Protein AF-A0AAW9IS55-F1 (afdb_monomer_lite)

InterPro domains:
  IPR002591 Type I phosphodiesterase/nucleotide pyrophosphatase/phosphate transferase [PF01663] (14-145)
  IPR017850 Alkaline-phosphatase-like, core domain superfamily [G3DSA:3.40.720.10] (2-151)
  IPR017850 Alkaline-phosphatase-like, core domain superfamily [SSF53649] (2-140)

Secondary structure (DSSP, 8-state):
-TT--TT-TTHHHHHHHHHHHHHHHHH--S-------HHHHHHHHH-TT-HHHHHHHHHHHHHHHHHHHHHHHTT-STT-------S-----------HHHHHHHTTSEEE-TTS-EEEESEEEEEETTEEEEEESSTT-HHHHHHHHHHH-

Sequence (152 aa):
GHIRNGNSQPPLDNYVQESAKYTILKYKPNLMLIHFTDVDAHRHYYGYNSVEANEALKRHDIRLGEIIDTLKKANILEDSTIIALGDHSTIDGNNMINVNVLLKENGLLEVDSKGKLKSYKAIAKSCDGSSYIYLKNRNDKEILNLISTILN

Radius of gyration: 22.87 Å; chains: 1; bounding box: 48×34×60 Å

pLDDT: mean 95.24, std 4.55, range [63.75, 98.81]

Structure (mmCIF, N/CA/C/O backbone):
data_AF-A0AAW9IS55-F1
#
_entry.id   AF-A0AAW9IS55-F1
#
loop_
_atom_site.group_PDB
_atom_site.id
_atom_site.type_symbol
_atom_site.label_atom_id
_atom_site.label_alt_id
_atom_site.label_comp_id
_atom_site.label_asym_id
_atom_site.label_entity_id
_atom_site.label_seq_id
_atom_site.pdbx_PDB_ins_code
_atom_site.Cartn_x
_atom_site.Cartn_y
_atom_site.Cartn_z
_atom_site.occupancy
_atom_site.B_iso_or_equiv
_atom_site.auth_seq_id
_atom_site.auth_comp_id
_atom_site.auth_asym_id
_atom_site.auth_atom_id
_atom_site.pdbx_PDB_model_num
ATOM 1 N N . GLY A 1 1 ? 6.090 -17.578 -9.643 1.00 63.75 1 GLY A N 1
ATOM 2 C CA . GLY A 1 1 ? 5.981 -17.020 -8.282 1.00 63.75 1 GLY A CA 1
ATOM 3 C C . GLY A 1 1 ? 7.083 -17.443 -7.321 1.00 63.75 1 GLY A C 1
ATOM 4 O O . GLY A 1 1 ? 6.917 -17.196 -6.140 1.00 63.75 1 GLY A O 1
ATOM 5 N N . HIS A 1 2 ? 8.194 -18.041 -7.773 1.00 81.12 2 HIS A N 1
ATOM 6 C CA . HIS A 1 2 ? 9.265 -18.509 -6.878 1.00 81.12 2 HIS A CA 1
ATOM 7 C C . HIS A 1 2 ? 10.036 -17.367 -6.185 1.00 81.12 2 HIS A C 1
ATOM 9 O O . HIS A 1 2 ? 10.637 -17.593 -5.146 1.00 81.12 2 HIS A O 1
ATOM 15 N N . ILE A 1 3 ? 9.977 -16.143 -6.727 1.00 85.38 3 ILE A N 1
ATOM 16 C CA . ILE A 1 3 ? 10.550 -14.928 -6.117 1.00 85.38 3 ILE A CA 1
ATOM 17 C C . ILE A 1 3 ? 9.592 -14.194 -5.162 1.00 85.38 3 ILE A C 1
ATOM 19 O O . ILE A 1 3 ? 9.977 -13.196 -4.561 1.00 85.38 3 ILE A O 1
ATOM 23 N N . ARG A 1 4 ? 8.338 -14.652 -5.022 1.00 87.00 4 ARG A N 1
ATOM 24 C CA . ARG A 1 4 ? 7.359 -14.024 -4.125 1.00 87.00 4 ARG A CA 1
ATOM 25 C C . ARG A 1 4 ? 7.518 -14.590 -2.716 1.00 87.00 4 ARG A C 1
ATOM 27 O O . ARG A 1 4 ? 7.404 -15.800 -2.538 1.00 87.00 4 ARG A O 1
ATOM 34 N N . ASN A 1 5 ? 7.655 -13.720 -1.718 1.00 90.38 5 ASN A N 1
ATOM 35 C CA . ASN A 1 5 ? 7.618 -14.093 -0.302 1.00 90.38 5 ASN A CA 1
ATOM 36 C C . ASN A 1 5 ? 6.403 -13.461 0.400 1.00 90.38 5 ASN A C 1
ATOM 38 O O . ASN A 1 5 ? 6.486 -12.361 0.948 1.00 90.38 5 ASN A O 1
ATOM 42 N N . GLY A 1 6 ? 5.250 -14.134 0.335 1.00 90.75 6 GLY A N 1
ATOM 43 C CA . GLY A 1 6 ? 3.992 -13.619 0.887 1.00 90.75 6 GLY A CA 1
ATOM 44 C C . GLY A 1 6 ? 3.629 -12.231 0.344 1.00 90.75 6 GLY A C 1
ATOM 45 O O . GLY A 1 6 ? 3.625 -12.024 -0.871 1.00 90.75 6 GLY A O 1
ATOM 46 N N . ASN A 1 7 ? 3.324 -11.307 1.257 1.00 89.88 7 ASN A N 1
ATOM 47 C CA . ASN A 1 7 ? 3.100 -9.881 1.000 1.00 89.88 7 ASN A CA 1
ATOM 48 C C . ASN A 1 7 ? 4.270 -8.995 1.479 1.00 89.88 7 ASN A C 1
ATOM 50 O O . ASN A 1 7 ? 4.107 -7.784 1.582 1.00 89.88 7 ASN A O 1
ATOM 54 N N . SER A 1 8 ? 5.427 -9.586 1.800 1.00 94.38 8 SER A N 1
ATOM 55 C CA . SER A 1 8 ? 6.590 -8.823 2.262 1.00 94.38 8 SER A CA 1
ATOM 56 C C . SER A 1 8 ? 7.171 -7.941 1.156 1.00 94.38 8 SER A C 1
ATOM 58 O O . SER A 1 8 ? 7.197 -8.328 -0.019 1.00 94.38 8 SER A O 1
ATOM 60 N N . GLN A 1 9 ? 7.682 -6.775 1.554 1.00 95.94 9 GLN A N 1
ATOM 61 C CA . GLN A 1 9 ? 8.422 -5.866 0.683 1.00 95.94 9 GLN A CA 1
ATOM 62 C C . GLN A 1 9 ? 9.928 -5.931 0.969 1.00 95.94 9 GLN A C 1
ATOM 64 O O . GLN A 1 9 ? 10.308 -6.145 2.122 1.00 95.94 9 GLN A O 1
ATOM 69 N N . PRO A 1 10 ? 10.800 -5.814 -0.056 1.00 96.00 10 PRO A N 1
ATOM 70 C CA . PRO A 1 10 ? 10.514 -5.639 -1.492 1.00 96.00 10 PRO A CA 1
ATOM 71 C C . PRO A 1 10 ? 10.119 -6.886 -2.344 1.00 96.00 10 PRO A C 1
ATOM 73 O O . PRO A 1 10 ? 9.872 -6.698 -3.540 1.00 96.00 10 PRO A O 1
ATOM 76 N N . PRO A 1 11 ? 10.088 -8.154 -1.856 1.00 96.44 11 PRO A N 1
ATOM 77 C CA . PRO A 1 11 ? 9.827 -9.315 -2.722 1.00 96.44 11 PRO A CA 1
ATOM 78 C C . PRO A 1 11 ? 8.529 -9.271 -3.535 1.00 96.44 11 PRO A C 1
ATOM 80 O O . PRO A 1 11 ? 8.507 -9.763 -4.666 1.00 96.44 11 PRO A O 1
ATOM 83 N N . LEU A 1 12 ? 7.447 -8.718 -2.978 1.00 96.88 12 LEU A N 1
ATOM 84 C CA . LEU A 1 12 ? 6.177 -8.607 -3.692 1.00 96.88 12 LEU A CA 1
ATOM 85 C C . LEU A 1 12 ? 6.313 -7.714 -4.930 1.00 96.88 12 LEU A C 1
ATOM 87 O O . LEU A 1 12 ? 5.978 -8.154 -6.030 1.00 96.88 12 LEU A O 1
ATOM 91 N N . ASP A 1 13 ? 6.867 -6.514 -4.778 1.00 97.62 13 ASP A N 1
ATOM 92 C CA . ASP A 1 13 ? 7.055 -5.593 -5.899 1.00 97.62 13 ASP A CA 1
ATOM 93 C C . ASP A 1 13 ? 8.065 -6.120 -6.923 1.00 97.62 13 ASP A C 1
ATOM 95 O O . ASP A 1 13 ? 7.885 -5.919 -8.122 1.00 97.62 13 ASP A O 1
ATOM 99 N N . ASN A 1 14 ? 9.089 -6.863 -6.491 1.00 97.25 14 ASN A N 1
ATOM 100 C CA . ASN A 1 14 ? 10.005 -7.538 -7.417 1.00 97.25 14 ASN A CA 1
ATOM 101 C C . ASN A 1 14 ? 9.268 -8.578 -8.274 1.00 97.25 14 ASN A C 1
ATOM 103 O O . ASN A 1 14 ? 9.482 -8.667 -9.482 1.00 97.25 14 ASN A O 1
ATOM 107 N N . TYR A 1 15 ? 8.357 -9.347 -7.673 1.00 97.56 15 TYR A N 1
ATOM 108 C CA . TYR A 1 15 ? 7.509 -10.272 -8.420 1.00 97.56 15 TYR A CA 1
ATOM 109 C C . TYR A 1 15 ? 6.576 -9.551 -9.404 1.00 97.56 15 TYR A C 1
ATOM 111 O O . TYR A 1 15 ? 6.422 -10.004 -10.544 1.00 97.56 15 TYR A O 1
ATOM 119 N N . VAL A 1 16 ? 5.965 -8.439 -8.982 1.00 97.56 16 VAL A N 1
ATOM 120 C CA . VAL A 1 16 ? 5.118 -7.600 -9.845 1.00 97.56 16 VAL A CA 1
ATOM 121 C C . VAL A 1 16 ? 5.929 -7.056 -11.021 1.00 97.56 16 VAL A C 1
ATOM 123 O O . VAL A 1 16 ? 5.481 -7.169 -12.160 1.00 97.56 16 VAL A O 1
ATOM 126 N N . GLN A 1 17 ? 7.146 -6.570 -10.772 1.00 98.12 17 GLN A N 1
ATOM 127 C CA . GLN A 1 17 ? 8.057 -6.054 -11.792 1.00 98.12 17 GLN A CA 1
ATOM 128 C C . GLN A 1 17 ? 8.409 -7.116 -12.842 1.00 98.12 17 GLN A C 1
ATOM 130 O O . GLN A 1 17 ? 8.251 -6.878 -14.037 1.00 98.12 17 GLN A O 1
ATOM 135 N N . GLU A 1 18 ? 8.830 -8.316 -12.434 1.00 98.06 18 GLU A N 1
ATOM 136 C CA . GLU A 1 18 ? 9.130 -9.394 -13.391 1.00 98.06 18 GLU A CA 1
ATOM 137 C C . GLU A 1 18 ? 7.892 -9.828 -14.187 1.00 98.06 18 GLU A C 1
ATOM 139 O O . GLU A 1 18 ? 7.967 -10.080 -15.393 1.00 98.06 18 GLU A O 1
ATOM 144 N N . SER A 1 19 ? 6.730 -9.863 -13.531 1.00 97.81 19 SER A N 1
ATOM 145 C CA . SER A 1 19 ? 5.456 -10.163 -14.192 1.00 97.81 19 SER A CA 1
ATOM 146 C C . SER A 1 19 ? 5.102 -9.093 -15.227 1.00 97.81 19 SER A C 1
ATOM 148 O O . SER A 1 19 ? 4.643 -9.424 -16.325 1.00 97.81 19 SER A O 1
ATOM 150 N N . ALA A 1 20 ? 5.363 -7.821 -14.913 1.00 98.31 20 ALA A N 1
ATOM 151 C CA . ALA A 1 20 ? 5.167 -6.710 -15.828 1.00 98.31 20 ALA A CA 1
ATOM 152 C C . ALA A 1 20 ? 6.083 -6.812 -17.043 1.00 98.31 20 ALA A C 1
ATOM 154 O O . ALA A 1 20 ? 5.602 -6.790 -18.178 1.00 98.31 20 ALA A O 1
ATOM 155 N N . LYS A 1 21 ? 7.381 -7.036 -16.817 1.00 98.62 21 LYS A N 1
ATOM 156 C CA . LYS A 1 21 ? 8.359 -7.169 -17.900 1.00 98.62 21 LYS A CA 1
ATOM 157 C C . LYS A 1 21 ? 8.015 -8.31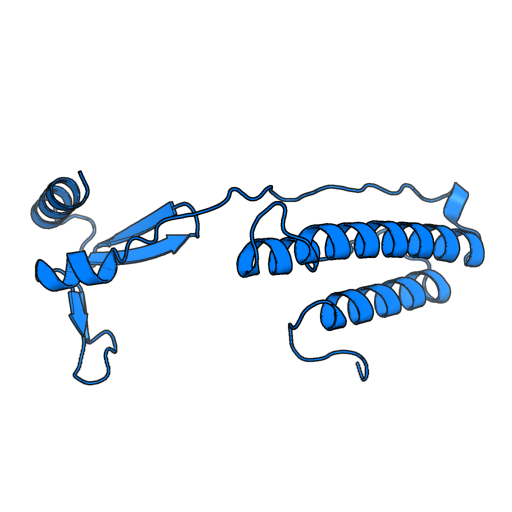5 -18.848 1.00 98.62 21 LYS A C 1
ATOM 159 O O . LYS A 1 21 ? 7.989 -8.127 -20.064 1.00 98.62 21 LYS A O 1
ATOM 164 N N . TYR A 1 22 ? 7.680 -9.484 -18.301 1.00 98.44 22 TYR A N 1
ATOM 165 C CA . TYR A 1 22 ? 7.233 -10.629 -19.096 1.00 98.44 22 TYR A CA 1
ATOM 166 C C . TYR A 1 22 ? 5.991 -10.300 -19.931 1.00 98.44 22 TYR A C 1
ATOM 168 O O . TYR A 1 22 ? 5.925 -10.640 -21.114 1.00 98.44 22 TYR A O 1
ATOM 176 N N . THR A 1 23 ? 5.015 -9.623 -19.324 1.00 98.56 23 THR A N 1
ATOM 177 C CA . THR A 1 23 ? 3.752 -9.274 -19.982 1.00 98.56 23 THR A CA 1
ATOM 178 C C . T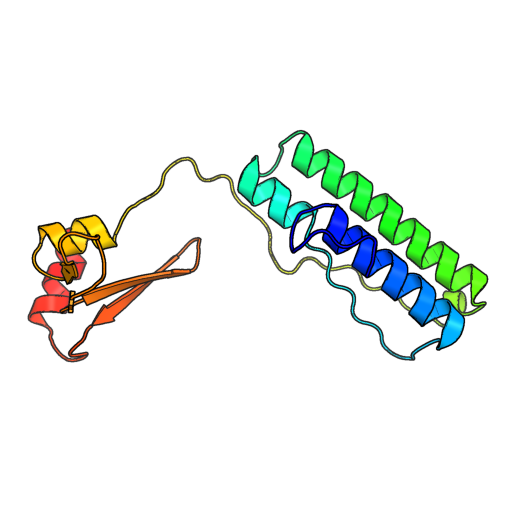HR A 1 23 ? 3.973 -8.313 -21.146 1.00 98.56 23 THR A C 1
ATOM 180 O O . THR A 1 23 ? 3.462 -8.560 -22.240 1.00 98.56 23 THR A O 1
ATOM 183 N N . ILE A 1 24 ? 4.784 -7.270 -20.943 1.00 98.62 24 ILE A N 1
ATOM 184 C CA . ILE A 1 24 ? 5.154 -6.303 -21.983 1.00 98.62 24 ILE A CA 1
ATOM 185 C C . ILE A 1 24 ? 5.837 -7.016 -23.153 1.00 98.62 24 ILE A C 1
ATOM 187 O O . ILE A 1 24 ? 5.399 -6.877 -24.293 1.00 98.62 24 ILE A O 1
ATOM 191 N N . LEU A 1 25 ? 6.869 -7.821 -22.880 1.00 98.56 25 LEU A N 1
ATOM 192 C CA . LEU A 1 25 ? 7.655 -8.481 -23.928 1.00 98.56 25 LEU A CA 1
ATOM 193 C C . LEU A 1 25 ? 6.833 -9.485 -24.738 1.00 98.56 25 LEU A C 1
ATOM 195 O O . LEU A 1 25 ? 6.975 -9.559 -25.958 1.00 98.56 25 LEU A O 1
ATOM 199 N N . LYS A 1 26 ? 5.994 -10.275 -24.061 1.00 98.50 26 LYS A N 1
ATOM 200 C CA . LYS A 1 26 ? 5.274 -11.379 -24.698 1.00 98.50 26 LYS A CA 1
ATOM 201 C C . LYS A 1 26 ? 3.978 -10.943 -25.368 1.00 98.50 26 LYS A C 1
ATOM 203 O O . LYS A 1 26 ? 3.665 -11.451 -26.441 1.00 98.50 26 LYS A O 1
ATOM 208 N N . TYR A 1 27 ? 3.215 -10.064 -24.725 1.00 98.38 27 TYR A N 1
ATOM 209 C CA . TYR A 1 27 ? 1.838 -9.780 -25.130 1.00 98.38 27 TYR A CA 1
ATOM 210 C C . TYR A 1 27 ? 1.624 -8.360 -25.644 1.00 98.38 27 TYR A C 1
ATOM 212 O O . TYR A 1 27 ? 0.670 -8.163 -26.387 1.00 98.38 27 TYR A O 1
ATOM 220 N N . LYS A 1 28 ? 2.485 -7.395 -25.282 1.00 98.12 28 LYS A N 1
ATOM 221 C CA . LYS A 1 28 ? 2.380 -5.985 -25.711 1.00 98.12 28 LYS A CA 1
ATOM 222 C C . LYS A 1 28 ? 0.950 -5.426 -25.543 1.00 98.12 28 LYS A C 1
ATOM 224 O O . LYS A 1 28 ? 0.333 -5.019 -26.526 1.00 98.12 28 LYS A O 1
ATOM 229 N N . PRO A 1 29 ? 0.379 -5.477 -24.324 1.00 97.75 29 PRO A N 1
ATOM 230 C CA . PRO A 1 29 ? -1.009 -5.079 -24.105 1.00 97.75 29 PRO A CA 1
ATOM 231 C C . PRO A 1 29 ? -1.220 -3.584 -24.388 1.00 97.75 29 PRO A C 1
ATOM 233 O O . PRO A 1 29 ? -0.341 -2.773 -24.114 1.00 97.75 29 PRO A O 1
ATOM 236 N N . ASN A 1 30 ? -2.414 -3.208 -24.858 1.00 98.06 30 ASN A N 1
ATOM 237 C CA . ASN A 1 30 ? -2.765 -1.799 -25.100 1.00 98.06 30 ASN A CA 1
ATOM 238 C C . ASN A 1 30 ? -3.012 -0.992 -23.813 1.00 98.06 30 ASN A C 1
ATOM 240 O O . ASN A 1 30 ? -2.996 0.234 -23.847 1.00 98.06 30 ASN A O 1
ATOM 244 N N . LEU A 1 31 ? -3.262 -1.668 -22.688 1.00 98.25 31 LEU A N 1
ATOM 245 C CA . LEU A 1 31 ? -3.389 -1.063 -21.366 1.00 98.25 31 LEU A CA 1
ATOM 246 C C . LEU A 1 31 ? -2.775 -1.998 -20.329 1.00 98.25 31 LEU A C 1
ATOM 248 O O . LEU A 1 31 ? -3.086 -3.190 -20.291 1.00 98.25 31 LEU A O 1
ATOM 252 N N . MET A 1 32 ? -1.939 -1.443 -19.459 1.00 98.06 32 MET A N 1
ATOM 253 C CA . MET A 1 32 ? -1.373 -2.155 -18.325 1.00 98.06 32 MET A CA 1
ATOM 254 C C . MET A 1 32 ? -1.372 -1.248 -17.099 1.00 98.06 32 MET A C 1
ATOM 256 O O . MET A 1 32 ? -0.920 -0.111 -17.169 1.00 98.06 32 MET A O 1
ATOM 260 N N . LEU A 1 33 ? -1.876 -1.767 -15.980 1.00 98.25 33 LEU A N 1
ATOM 261 C CA . LEU A 1 33 ? -1.881 -1.085 -14.690 1.00 98.25 33 LEU A CA 1
ATOM 262 C C . LEU A 1 33 ? -0.963 -1.854 -13.744 1.00 98.25 33 LEU A C 1
ATOM 264 O O . LEU A 1 33 ? -1.123 -3.065 -13.572 1.00 98.25 33 LEU A O 1
ATOM 268 N N . ILE A 1 34 ? 0.009 -1.159 -13.162 1.00 97.94 34 ILE A N 1
ATOM 269 C CA . ILE A 1 34 ? 1.011 -1.738 -12.269 1.00 97.94 34 ILE A CA 1
ATOM 270 C C . ILE A 1 34 ? 0.911 -1.000 -10.941 1.00 97.94 34 ILE A C 1
ATOM 272 O O . ILE A 1 34 ? 0.945 0.226 -10.916 1.00 97.94 34 ILE A O 1
ATOM 276 N N . HIS A 1 35 ? 0.773 -1.751 -9.851 1.00 97.62 35 HIS A N 1
ATOM 277 C CA . HIS A 1 35 ? 0.691 -1.202 -8.505 1.00 97.62 35 HIS A CA 1
ATOM 278 C C . HIS A 1 35 ? 1.879 -1.700 -7.684 1.00 97.62 35 HIS A C 1
ATOM 280 O O . HIS A 1 35 ? 2.071 -2.908 -7.538 1.00 97.62 35 HIS A O 1
ATOM 286 N N . PHE A 1 36 ? 2.666 -0.753 -7.185 1.00 97.75 36 PHE A N 1
ATOM 287 C CA . PHE A 1 36 ? 3.833 -0.977 -6.343 1.00 97.75 36 PHE A CA 1
ATOM 288 C C . PHE A 1 36 ? 3.545 -0.438 -4.943 1.00 97.75 36 PHE A C 1
ATOM 290 O O . PHE A 1 36 ? 3.062 0.683 -4.821 1.00 97.75 36 PHE A O 1
ATOM 297 N N . THR A 1 37 ? 3.828 -1.226 -3.903 1.00 97.00 37 THR A N 1
ATOM 298 C CA . THR A 1 37 ? 3.537 -0.852 -2.504 1.00 97.00 37 THR A CA 1
ATOM 299 C C . THR A 1 37 ? 4.777 -0.818 -1.610 1.00 97.00 37 THR A C 1
ATOM 301 O O . THR A 1 37 ? 4.666 -0.640 -0.400 1.00 97.00 37 THR A O 1
ATOM 304 N N . ASP A 1 38 ? 5.978 -0.972 -2.179 1.00 97.31 38 ASP A N 1
ATOM 305 C CA . ASP A 1 38 ? 7.250 -0.981 -1.441 1.00 97.31 38 ASP A CA 1
ATOM 306 C C . ASP A 1 38 ? 7.461 0.298 -0.612 1.00 97.31 38 ASP A C 1
ATOM 308 O O . ASP A 1 38 ? 7.775 0.212 0.574 1.00 97.31 38 ASP A O 1
ATOM 312 N N . VAL A 1 39 ? 7.258 1.481 -1.207 1.00 97.12 39 VAL A N 1
ATOM 313 C CA . VAL A 1 39 ? 7.442 2.768 -0.508 1.00 97.12 39 VAL A CA 1
ATOM 314 C C . VAL A 1 39 ? 6.434 2.935 0.623 1.00 97.12 39 VAL A C 1
ATOM 316 O O . VAL A 1 39 ? 6.825 3.301 1.730 1.00 97.12 39 VAL A O 1
ATOM 319 N N . ASP A 1 40 ? 5.163 2.640 0.360 1.00 95.81 40 ASP A N 1
ATOM 320 C CA . ASP A 1 40 ? 4.091 2.745 1.349 1.00 95.81 40 ASP A CA 1
ATOM 321 C C . ASP A 1 40 ? 4.344 1.830 2.559 1.00 95.81 40 ASP A C 1
ATOM 323 O O . ASP A 1 40 ? 4.371 2.290 3.702 1.00 95.81 40 ASP A O 1
ATOM 327 N N . ALA A 1 41 ? 4.685 0.561 2.312 1.00 95.75 41 ALA A N 1
ATOM 328 C CA . ALA A 1 41 ? 4.993 -0.393 3.373 1.00 95.75 41 ALA A CA 1
ATOM 329 C C . ALA A 1 41 ? 6.151 0.084 4.266 1.00 95.75 41 ALA A C 1
ATOM 331 O O . ALA A 1 41 ? 6.055 0.033 5.492 1.00 95.75 41 ALA A O 1
ATOM 332 N N . HIS A 1 42 ? 7.243 0.582 3.676 1.00 96.88 42 HIS A N 1
ATOM 333 C CA . HIS A 1 42 ? 8.376 1.070 4.463 1.00 96.88 42 HIS A CA 1
ATOM 334 C C . HIS A 1 42 ? 8.041 2.349 5.234 1.00 96.88 42 HIS A C 1
ATOM 336 O O . HIS A 1 42 ? 8.490 2.495 6.369 1.00 96.88 42 HIS A O 1
ATOM 342 N N . ARG A 1 43 ? 7.205 3.238 4.686 1.00 95.44 43 ARG A N 1
ATOM 343 C CA . ARG A 1 43 ? 6.727 4.413 5.426 1.00 95.44 43 ARG A CA 1
ATOM 344 C C . ARG A 1 43 ? 5.834 4.036 6.603 1.00 95.44 43 ARG A C 1
ATOM 346 O O . ARG A 1 43 ? 5.965 4.640 7.662 1.00 95.44 43 ARG A O 1
ATOM 353 N N . HIS A 1 44 ? 4.996 3.011 6.460 1.00 92.38 44 HIS A N 1
ATOM 354 C CA . HIS A 1 44 ? 4.199 2.484 7.567 1.00 92.38 44 HIS A CA 1
ATOM 355 C C . HIS A 1 44 ? 5.049 1.872 8.688 1.00 92.38 44 HIS A C 1
ATOM 357 O O . HIS A 1 44 ? 4.704 2.020 9.859 1.00 92.38 44 HIS A O 1
ATOM 363 N N . TYR A 1 45 ? 6.148 1.188 8.355 1.00 92.75 45 TYR A N 1
ATOM 364 C CA . TYR A 1 45 ? 6.991 0.524 9.357 1.00 92.75 45 TYR A CA 1
ATOM 365 C C . TYR A 1 45 ? 8.036 1.434 10.003 1.00 92.75 45 TYR A C 1
ATOM 367 O O . TYR A 1 45 ? 8.338 1.260 11.183 1.00 92.75 45 TYR A O 1
ATOM 375 N N . TYR A 1 46 ? 8.599 2.373 9.242 1.00 94.69 46 TYR A N 1
ATOM 376 C CA . TYR A 1 46 ? 9.801 3.112 9.640 1.00 94.69 46 TYR A CA 1
ATOM 377 C C . TYR A 1 46 ? 9.632 4.638 9.626 1.00 94.69 46 TYR A C 1
ATOM 379 O O . TYR A 1 46 ? 10.514 5.348 10.107 1.00 94.69 46 TYR A O 1
ATOM 387 N N . GLY A 1 47 ? 8.510 5.150 9.114 1.00 93.50 47 GLY A N 1
ATOM 388 C CA . GLY A 1 47 ? 8.231 6.582 9.000 1.00 93.50 47 GLY A CA 1
ATOM 389 C C . GLY A 1 47 ? 8.524 7.166 7.615 1.00 93.50 47 GLY A C 1
ATOM 390 O O . GLY A 1 47 ? 9.193 6.569 6.769 1.00 93.50 47 GLY A O 1
ATOM 391 N N . TYR A 1 48 ? 8.002 8.367 7.375 1.00 94.38 48 TYR A N 1
ATOM 392 C CA . TYR A 1 48 ? 7.932 9.020 6.070 1.00 94.38 48 TYR A CA 1
ATOM 393 C C . TYR A 1 48 ? 9.297 9.206 5.397 1.00 94.38 48 TYR A C 1
ATOM 395 O O . TYR A 1 48 ? 9.428 8.966 4.192 1.00 94.38 48 TYR A O 1
ATOM 403 N N . ASN A 1 49 ? 10.297 9.644 6.171 1.00 95.06 49 ASN A N 1
ATOM 404 C CA . ASN A 1 49 ? 11.640 9.990 5.692 1.00 95.06 49 ASN A CA 1
ATOM 405 C C . ASN A 1 49 ? 12.735 9.055 6.235 1.00 95.06 49 ASN A C 1
ATOM 407 O O . ASN A 1 49 ? 13.882 9.467 6.418 1.00 95.06 49 ASN A O 1
ATOM 411 N N . SER A 1 50 ? 12.384 7.806 6.542 1.00 96.81 50 SER A N 1
ATOM 412 C CA . SER A 1 50 ? 13.349 6.823 7.032 1.00 96.81 50 SER A CA 1
ATOM 413 C C . SER A 1 50 ? 14.375 6.445 5.952 1.00 96.81 50 SER A C 1
ATOM 415 O O . SER A 1 50 ? 14.188 6.706 4.757 1.00 96.81 50 SER A O 1
ATOM 417 N N . VAL A 1 51 ? 15.476 5.806 6.358 1.00 98.25 51 VAL A N 1
ATOM 418 C CA . VAL A 1 51 ? 16.459 5.268 5.403 1.00 98.25 51 VAL A CA 1
ATOM 419 C C . VAL A 1 51 ? 15.786 4.234 4.501 1.00 98.25 51 VAL A C 1
ATOM 421 O O . VAL A 1 51 ? 15.938 4.278 3.286 1.00 98.25 51 VAL A O 1
ATOM 424 N N . GLU A 1 52 ? 14.973 3.355 5.074 1.00 98.19 52 GLU A N 1
ATOM 425 C CA . GLU A 1 52 ? 14.267 2.290 4.372 1.00 98.19 52 GLU A CA 1
ATOM 426 C C . GLU A 1 52 ? 13.247 2.823 3.357 1.00 98.19 52 GLU A C 1
ATOM 428 O O . GLU A 1 52 ? 13.180 2.309 2.238 1.00 98.19 52 GLU A O 1
ATOM 433 N N . ALA A 1 53 ? 12.495 3.874 3.709 1.00 97.44 53 ALA A N 1
ATOM 434 C CA . ALA A 1 53 ? 11.564 4.538 2.798 1.00 97.44 53 ALA A CA 1
ATOM 435 C C . ALA A 1 53 ? 12.300 5.200 1.619 1.00 97.44 53 ALA A C 1
ATOM 437 O O . ALA A 1 53 ? 11.879 5.082 0.466 1.00 97.44 53 ALA A O 1
ATOM 438 N N . ASN A 1 54 ? 13.442 5.838 1.885 1.00 98.12 54 ASN A N 1
ATOM 439 C CA . ASN A 1 54 ? 14.282 6.427 0.842 1.00 98.12 54 ASN A CA 1
ATOM 440 C C . ASN A 1 54 ? 14.924 5.361 -0.065 1.00 98.12 54 ASN A C 1
ATOM 442 O O . ASN A 1 54 ? 14.978 5.536 -1.283 1.00 98.12 54 ASN A O 1
ATOM 446 N N . GLU A 1 55 ? 15.350 4.223 0.486 1.00 98.50 55 GLU A N 1
ATOM 447 C CA . GLU A 1 55 ? 15.814 3.087 -0.317 1.00 98.50 55 GLU A CA 1
ATOM 448 C C . GLU A 1 55 ? 14.680 2.467 -1.150 1.00 98.50 55 GLU A C 1
ATOM 450 O O . GLU A 1 55 ? 14.909 2.045 -2.284 1.00 98.50 55 GLU A O 1
ATOM 455 N N . ALA A 1 56 ? 13.443 2.440 -0.642 1.00 98.06 56 ALA A N 1
ATOM 456 C CA . ALA A 1 56 ? 12.277 2.006 -1.414 1.00 98.06 56 ALA A CA 1
ATOM 457 C C . ALA A 1 56 ? 11.988 2.936 -2.604 1.00 98.06 56 ALA A C 1
ATOM 459 O O . ALA A 1 56 ? 11.717 2.451 -3.705 1.00 98.06 56 ALA A O 1
ATOM 460 N N . LEU A 1 57 ? 12.129 4.254 -2.425 1.00 97.38 57 LEU A N 1
ATOM 461 C CA . LEU A 1 57 ? 12.003 5.228 -3.516 1.00 97.38 57 LEU A CA 1
ATOM 462 C C . LEU A 1 57 ? 13.062 5.005 -4.604 1.00 97.38 57 LEU A C 1
ATOM 464 O O . LEU A 1 57 ? 12.728 4.989 -5.787 1.00 97.38 57 LEU A O 1
ATOM 468 N N . LYS A 1 58 ? 14.319 4.740 -4.222 1.00 98.50 58 LYS A N 1
ATOM 469 C CA . LYS A 1 58 ? 15.379 4.373 -5.181 1.00 98.50 58 LYS A CA 1
ATOM 470 C C . LYS A 1 58 ? 15.044 3.088 -5.940 1.00 98.50 58 LYS A C 1
ATOM 472 O O . LYS A 1 58 ? 15.279 3.000 -7.141 1.00 98.50 58 LYS A O 1
ATOM 477 N N . ARG A 1 59 ? 14.450 2.089 -5.273 1.00 98.38 59 ARG A N 1
ATOM 478 C CA . ARG A 1 59 ? 13.966 0.877 -5.957 1.00 98.38 59 ARG A CA 1
ATOM 479 C C . ARG A 1 59 ? 12.848 1.187 -6.954 1.00 98.38 59 ARG A C 1
ATOM 481 O O . ARG A 1 59 ? 12.814 0.563 -8.009 1.00 98.38 59 ARG A O 1
ATOM 488 N N . HIS A 1 60 ? 11.950 2.128 -6.661 1.00 97.88 60 HIS A N 1
ATOM 489 C CA . HIS A 1 60 ? 10.924 2.568 -7.617 1.00 97.88 60 HIS A CA 1
ATOM 490 C C . HIS A 1 60 ? 11.514 3.277 -8.840 1.00 97.88 60 HIS A C 1
ATOM 492 O O . HIS A 1 60 ? 11.089 2.979 -9.955 1.00 97.88 60 HIS A O 1
ATOM 498 N N . ASP A 1 61 ? 12.521 4.132 -8.652 1.00 98.38 61 ASP A N 1
ATOM 499 C CA . ASP A 1 61 ? 13.263 4.759 -9.756 1.00 98.38 61 ASP A CA 1
ATOM 500 C C . ASP A 1 61 ? 13.876 3.703 -10.694 1.00 98.38 61 ASP A C 1
ATOM 502 O O . ASP A 1 61 ? 13.620 3.697 -11.901 1.00 98.38 61 ASP A O 1
ATOM 506 N N . ILE A 1 62 ? 14.566 2.709 -10.121 1.00 98.56 62 ILE A N 1
ATOM 507 C CA . ILE A 1 62 ? 15.129 1.579 -10.877 1.00 98.56 62 ILE A CA 1
ATOM 508 C C . ILE A 1 62 ? 14.032 0.811 -11.630 1.00 98.56 62 ILE A C 1
ATOM 510 O O . ILE A 1 62 ? 14.183 0.521 -12.818 1.00 98.56 62 ILE A O 1
ATOM 514 N N . ARG A 1 63 ? 12.908 0.492 -10.972 1.00 98.31 63 ARG A N 1
ATOM 515 C CA . ARG A 1 63 ? 11.791 -0.245 -11.596 1.00 98.31 63 ARG A CA 1
ATOM 516 C C . ARG A 1 63 ? 11.185 0.518 -12.771 1.00 98.31 63 ARG A C 1
ATOM 518 O O . ARG A 1 63 ? 10.886 -0.103 -13.793 1.00 98.31 63 ARG A O 1
ATOM 525 N N . LEU A 1 64 ? 11.033 1.838 -12.655 1.00 98.44 64 LEU A N 1
ATOM 526 C CA . LEU A 1 64 ? 10.556 2.682 -13.748 1.00 98.44 64 LEU A CA 1
ATOM 527 C C . LEU A 1 64 ? 11.526 2.646 -14.936 1.00 98.44 64 LEU A C 1
ATOM 529 O O . LEU A 1 64 ? 11.092 2.430 -16.070 1.00 98.44 64 LEU A O 1
ATOM 533 N N . GLY A 1 65 ? 12.831 2.777 -14.677 1.00 98.62 65 GLY A N 1
ATOM 534 C CA . GLY A 1 65 ? 13.868 2.631 -15.701 1.00 98.62 65 GLY A CA 1
ATOM 535 C C . GLY A 1 65 ? 13.799 1.277 -16.416 1.00 98.62 65 GLY A C 1
ATOM 536 O O . GLY A 1 65 ? 13.779 1.212 -17.644 1.00 98.62 65 GLY A O 1
ATOM 537 N N . GLU A 1 66 ? 13.650 0.188 -15.663 1.00 98.69 66 GLU A N 1
ATOM 538 C CA . GLU A 1 66 ? 13.499 -1.154 -16.228 1.00 98.69 66 GLU A CA 1
ATOM 539 C C . GLU A 1 66 ? 12.220 -1.333 -17.067 1.00 98.69 66 GLU A C 1
ATOM 541 O O . GLU A 1 66 ? 12.242 -2.066 -18.061 1.00 98.69 66 GLU A O 1
ATOM 546 N N . ILE A 1 67 ? 11.103 -0.693 -16.696 1.00 98.69 67 ILE A N 1
ATOM 547 C CA . ILE A 1 67 ? 9.871 -0.703 -17.502 1.00 98.69 67 ILE A CA 1
ATOM 548 C C . ILE A 1 67 ? 10.127 0.001 -18.837 1.00 98.69 67 ILE A C 1
ATOM 550 O O . ILE A 1 67 ? 9.819 -0.565 -19.888 1.00 98.69 67 ILE A O 1
ATOM 554 N N . ILE A 1 68 ? 10.749 1.185 -18.809 1.00 98.75 68 ILE A N 1
ATOM 555 C CA . ILE A 1 68 ? 11.125 1.938 -20.015 1.00 98.75 68 ILE A CA 1
ATOM 556 C C . ILE A 1 68 ? 12.027 1.087 -20.915 1.00 98.75 68 ILE A C 1
ATOM 558 O O . ILE A 1 68 ? 11.764 0.947 -22.111 1.00 98.75 68 ILE A O 1
ATOM 562 N N . ASP A 1 69 ? 13.058 0.459 -20.353 1.00 98.81 69 ASP A N 1
ATOM 563 C CA . ASP A 1 69 ? 13.960 -0.409 -21.111 1.00 98.81 69 ASP A CA 1
ATOM 564 C C . ASP A 1 69 ? 13.255 -1.643 -21.673 1.00 98.81 69 ASP A C 1
ATOM 566 O O . ASP A 1 69 ? 13.591 -2.123 -22.757 1.00 98.81 69 ASP A O 1
ATOM 570 N N . THR A 1 70 ? 12.247 -2.154 -20.973 1.00 98.81 70 THR A N 1
ATOM 571 C CA . THR A 1 70 ? 11.449 -3.278 -21.462 1.00 98.81 70 THR A CA 1
ATOM 572 C C . THR A 1 70 ? 10.554 -2.870 -22.632 1.00 98.81 70 THR A C 1
ATOM 574 O O . THR A 1 70 ? 10.461 -3.617 -23.606 1.00 98.81 70 THR A O 1
ATOM 577 N N . LEU A 1 71 ? 9.966 -1.672 -22.597 1.00 98.75 71 LEU A N 1
ATOM 578 C CA . LEU A 1 71 ? 9.221 -1.106 -23.727 1.00 98.75 71 LEU A CA 1
ATOM 579 C C . LEU A 1 71 ? 10.125 -0.882 -24.948 1.00 98.75 71 LEU A C 1
ATOM 581 O O . LEU A 1 71 ? 9.729 -1.222 -26.066 1.00 98.75 71 LEU A O 1
ATOM 585 N N . LYS A 1 72 ? 11.362 -0.397 -24.743 1.00 98.69 72 LYS A N 1
ATOM 586 C CA . LYS A 1 72 ? 12.378 -0.295 -25.810 1.00 98.69 72 LYS A CA 1
ATOM 587 C C . LYS A 1 72 ? 12.684 -1.662 -26.414 1.00 98.69 72 LYS A C 1
ATOM 589 O O . LYS A 1 72 ? 12.618 -1.818 -27.625 1.00 98.69 72 LYS A O 1
ATOM 594 N N . LYS A 1 73 ? 12.955 -2.674 -25.581 1.00 98.69 73 LYS A N 1
ATOM 595 C CA . LYS A 1 73 ? 13.221 -4.056 -26.034 1.00 98.69 73 LYS A CA 1
ATOM 596 C C . LYS A 1 73 ? 12.041 -4.666 -26.793 1.00 98.69 73 LYS A C 1
ATOM 598 O O . LYS A 1 73 ? 12.247 -5.463 -27.704 1.00 98.69 73 LYS A O 1
ATOM 603 N N . ALA A 1 74 ? 10.815 -4.302 -26.426 1.00 98.44 74 ALA A N 1
ATOM 604 C CA . ALA A 1 74 ? 9.604 -4.719 -27.124 1.00 98.44 74 ALA A CA 1
ATOM 605 C C . ALA A 1 74 ? 9.328 -3.925 -28.420 1.00 98.44 74 ALA A C 1
ATOM 607 O O . ALA A 1 74 ? 8.417 -4.314 -29.155 1.00 98.44 74 ALA A O 1
ATOM 608 N N . ASN A 1 75 ? 10.117 -2.880 -28.716 1.00 98.44 75 ASN A N 1
ATOM 609 C CA . ASN A 1 75 ? 9.946 -1.925 -29.817 1.00 98.44 75 ASN A CA 1
ATOM 610 C C . ASN A 1 75 ? 8.585 -1.213 -29.806 1.00 98.44 75 ASN A C 1
ATOM 612 O O . ASN A 1 75 ? 7.977 -1.041 -30.856 1.00 98.44 75 ASN A O 1
ATOM 616 N N . ILE A 1 76 ? 8.091 -0.840 -28.621 1.00 98.38 76 ILE A N 1
ATOM 617 C CA . ILE A 1 76 ? 6.796 -0.149 -28.466 1.00 98.38 76 ILE A CA 1
ATOM 618 C C . ILE A 1 76 ? 6.883 1.123 -27.617 1.00 98.38 76 ILE A C 1
ATOM 620 O O . ILE A 1 76 ? 5.849 1.682 -27.270 1.00 98.38 76 ILE A O 1
ATOM 624 N N . LEU A 1 77 ? 8.087 1.580 -27.243 1.00 98.44 77 LEU A N 1
ATOM 625 C CA . LEU A 1 77 ? 8.239 2.779 -26.406 1.00 98.44 77 LEU A CA 1
ATOM 626 C C . LEU A 1 77 ? 7.623 4.022 -27.064 1.00 98.44 77 LEU A C 1
ATOM 628 O O . LEU A 1 77 ? 6.872 4.725 -26.402 1.00 98.44 77 LEU A O 1
ATOM 632 N N . GLU A 1 78 ? 7.908 4.257 -28.347 1.00 98.19 78 GLU A N 1
ATOM 633 C CA . GLU A 1 78 ? 7.421 5.440 -29.079 1.00 98.19 78 GLU A CA 1
ATOM 634 C C . GLU A 1 78 ? 5.891 5.446 -29.254 1.00 98.19 78 GLU A C 1
ATOM 636 O O . GLU A 1 78 ? 5.284 6.506 -29.364 1.00 98.19 78 GLU A O 1
ATOM 641 N N . ASP A 1 79 ? 5.262 4.267 -29.207 1.00 97.56 79 ASP A N 1
ATOM 642 C CA . ASP A 1 79 ? 3.805 4.092 -29.277 1.00 97.56 79 ASP A CA 1
ATOM 643 C C . ASP A 1 79 ? 3.150 4.005 -27.884 1.00 97.56 79 ASP A C 1
ATOM 645 O O . ASP A 1 79 ? 1.950 3.745 -27.763 1.00 97.56 79 ASP A O 1
ATOM 649 N N . SER A 1 80 ? 3.928 4.179 -26.812 1.00 98.19 80 SER A N 1
ATOM 650 C CA . SER A 1 80 ? 3.467 4.045 -25.430 1.00 98.19 80 SER A CA 1
ATOM 651 C C . SER A 1 80 ? 3.432 5.391 -24.715 1.00 98.19 80 SER A C 1
ATOM 653 O O . SER A 1 80 ? 4.313 6.230 -24.862 1.00 98.19 80 SER A O 1
ATOM 655 N N . THR A 1 81 ? 2.440 5.571 -23.845 1.00 98.44 81 THR A N 1
ATOM 656 C CA . THR A 1 81 ? 2.421 6.660 -22.861 1.00 98.44 81 THR A CA 1
ATOM 657 C C . THR A 1 81 ? 2.582 6.070 -21.469 1.00 98.44 81 THR A C 1
ATOM 659 O O . THR A 1 81 ? 1.838 5.169 -21.084 1.00 98.44 81 THR A O 1
ATOM 662 N N . ILE A 1 82 ? 3.544 6.585 -20.704 1.00 98.25 82 ILE A N 1
ATOM 663 C CA . ILE A 1 82 ? 3.753 6.200 -19.306 1.00 98.25 82 ILE A CA 1
ATOM 664 C C . ILE A 1 82 ? 3.159 7.288 -18.418 1.00 98.25 82 ILE A C 1
ATOM 666 O O . ILE A 1 82 ? 3.505 8.460 -18.547 1.00 98.25 82 ILE A O 1
ATOM 670 N N . ILE A 1 83 ? 2.284 6.887 -17.498 1.00 98.31 83 ILE A N 1
ATOM 671 C CA . ILE A 1 83 ? 1.694 7.769 -16.491 1.00 98.31 83 ILE A CA 1
ATOM 672 C C . ILE A 1 83 ? 2.089 7.223 -15.118 1.00 98.31 83 ILE A C 1
ATOM 674 O O . ILE A 1 83 ? 1.753 6.088 -14.787 1.00 98.31 83 ILE A O 1
ATOM 678 N N . ALA A 1 84 ? 2.808 8.026 -14.333 1.00 96.81 84 ALA A N 1
ATOM 679 C CA . ALA A 1 84 ? 3.218 7.694 -12.971 1.00 96.81 84 ALA A CA 1
ATOM 680 C C . ALA A 1 84 ? 2.470 8.592 -11.978 1.00 96.81 84 ALA A C 1
ATOM 682 O O . ALA A 1 84 ? 2.518 9.817 -12.090 1.00 96.81 84 ALA A O 1
ATOM 683 N N . LEU A 1 85 ? 1.762 7.980 -11.030 1.00 96.25 85 LEU A N 1
ATOM 684 C CA . LEU A 1 85 ? 0.915 8.656 -10.045 1.00 96.25 85 LEU A CA 1
ATOM 685 C C . LEU A 1 85 ? 1.122 8.012 -8.671 1.00 96.25 85 LEU A C 1
ATOM 687 O O . LEU A 1 85 ? 1.453 6.830 -8.589 1.00 96.25 85 LEU A O 1
ATOM 691 N N . GLY A 1 86 ? 0.890 8.787 -7.613 1.00 94.19 86 GLY A N 1
ATOM 692 C CA . GLY A 1 86 ? 0.653 8.267 -6.266 1.00 94.19 86 GLY A CA 1
ATOM 693 C C . GLY A 1 86 ? -0.843 8.291 -5.956 1.00 94.19 86 GLY A C 1
ATOM 694 O O . GLY A 1 86 ? -1.556 9.174 -6.435 1.00 94.19 86 GLY A O 1
ATOM 695 N N . ASP A 1 87 ? -1.318 7.329 -5.175 1.00 93.94 87 ASP A N 1
ATOM 696 C CA . ASP A 1 87 ? -2.700 7.248 -4.695 1.00 93.94 87 ASP A CA 1
ATOM 697 C C . ASP A 1 87 ? -2.925 8.105 -3.440 1.00 93.94 87 ASP A C 1
ATOM 699 O O . ASP A 1 87 ? -3.959 8.764 -3.314 1.00 93.94 87 ASP A O 1
ATOM 703 N N . HIS A 1 88 ? -1.935 8.161 -2.549 1.00 93.06 88 HIS A N 1
ATOM 704 C CA . HIS A 1 88 ? -1.905 9.065 -1.404 1.00 93.06 88 HIS A CA 1
ATOM 705 C C . HIS A 1 88 ? -0.470 9.388 -0.950 1.00 93.06 88 HIS A C 1
ATOM 707 O O . HIS A 1 88 ? 0.521 8.900 -1.491 1.00 93.06 88 HIS A O 1
ATOM 713 N N . SER A 1 89 ? -0.361 10.264 0.053 1.00 89.81 89 SER A N 1
ATOM 714 C CA . SER A 1 89 ? 0.884 10.503 0.792 1.00 89.81 89 SER A CA 1
ATOM 715 C C . SER A 1 89 ? 0.795 9.883 2.191 1.00 89.81 89 SER A C 1
ATOM 717 O O . SER A 1 89 ? -0.228 9.308 2.563 1.00 89.81 89 SER A O 1
ATOM 719 N N . THR A 1 90 ? 1.857 10.021 2.977 1.00 89.56 90 THR A N 1
ATOM 720 C CA . THR A 1 90 ? 1.929 9.550 4.365 1.00 89.56 90 THR A CA 1
ATOM 721 C C . THR A 1 90 ? 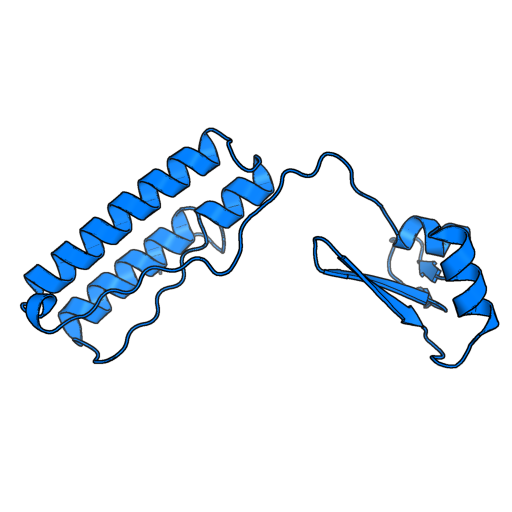2.360 10.709 5.262 1.00 89.56 90 THR A C 1
ATOM 723 O O . THR A 1 90 ? 3.095 11.596 4.830 1.00 89.56 90 THR A O 1
ATOM 726 N N . ILE A 1 91 ? 1.902 10.706 6.511 1.00 90.12 91 ILE A N 1
ATOM 727 C CA . ILE A 1 91 ? 2.318 11.644 7.560 1.00 90.12 91 ILE A CA 1
ATOM 728 C C . ILE A 1 91 ? 2.788 10.808 8.751 1.00 90.12 91 ILE A C 1
ATOM 730 O O . ILE A 1 91 ? 2.182 9.779 9.050 1.00 90.12 91 ILE A O 1
ATOM 734 N N . ASP A 1 92 ? 3.850 11.246 9.426 1.00 90.50 92 ASP A N 1
ATOM 735 C CA . ASP A 1 92 ? 4.353 10.561 10.616 1.00 90.50 92 ASP A CA 1
ATOM 736 C C . ASP A 1 92 ? 3.359 10.654 11.781 1.00 90.50 92 ASP A C 1
ATOM 738 O O . ASP A 1 92 ? 2.872 11.730 12.138 1.00 90.50 92 ASP A O 1
ATOM 742 N N . GLY A 1 93 ? 3.072 9.503 12.391 1.00 86.75 93 GLY A N 1
ATOM 743 C CA . GLY A 1 93 ? 2.219 9.383 13.567 1.00 86.75 93 GLY A CA 1
ATOM 744 C C . GLY A 1 93 ? 3.040 9.078 14.815 1.00 86.75 93 GLY A C 1
ATOM 745 O O . GLY A 1 93 ? 3.706 8.052 14.882 1.00 86.75 93 GLY A O 1
ATOM 746 N N . ASN A 1 94 ? 2.947 9.937 15.832 1.00 88.19 94 ASN A N 1
ATOM 747 C CA . ASN A 1 94 ? 3.669 9.754 17.102 1.00 88.19 94 ASN A CA 1
ATOM 748 C C . ASN A 1 94 ? 2.797 9.173 18.224 1.00 88.19 94 ASN A C 1
ATOM 750 O O . ASN A 1 94 ? 3.304 8.836 19.289 1.00 88.19 94 ASN A O 1
ATOM 754 N N . ASN A 1 95 ? 1.482 9.085 18.009 1.00 87.88 95 ASN A N 1
ATOM 755 C CA . ASN A 1 95 ? 0.515 8.655 19.013 1.00 87.88 95 ASN A CA 1
ATOM 756 C C . ASN A 1 95 ? -0.483 7.673 18.398 1.00 87.88 95 ASN A C 1
ATOM 758 O O . ASN A 1 95 ? -0.895 7.841 17.252 1.00 87.88 95 ASN A O 1
ATOM 762 N N . MET A 1 96 ? -0.920 6.692 19.188 1.00 87.44 96 MET A N 1
ATOM 763 C CA . MET A 1 96 ? -1.980 5.757 18.815 1.00 87.44 96 MET A CA 1
ATOM 764 C C . MET A 1 96 ? -3.089 5.791 19.866 1.00 87.44 96 MET A C 1
ATOM 766 O O . MET A 1 96 ? -2.830 5.619 21.057 1.00 87.44 96 MET A O 1
ATOM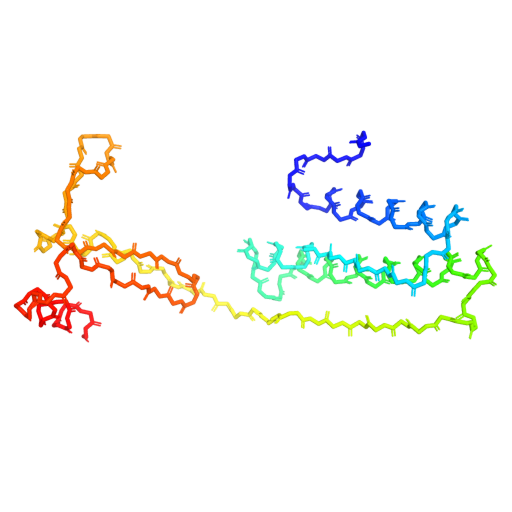 770 N N . ILE A 1 97 ? -4.330 5.996 19.423 1.00 88.81 97 ILE A N 1
ATOM 771 C CA . ILE A 1 97 ? -5.505 6.037 20.298 1.00 88.81 97 ILE A CA 1
ATOM 772 C C . ILE A 1 97 ? -6.256 4.710 20.186 1.00 88.81 97 ILE A C 1
ATOM 774 O O . ILE A 1 97 ? -6.769 4.346 19.129 1.00 88.81 97 ILE A O 1
ATOM 778 N N . ASN A 1 98 ? -6.380 3.996 21.303 1.00 92.12 98 ASN A N 1
ATOM 779 C CA . ASN A 1 98 ? -7.108 2.731 21.366 1.00 92.12 98 ASN A CA 1
ATOM 780 C C . ASN A 1 98 ? -8.598 2.967 21.651 1.00 92.12 98 ASN A C 1
ATOM 782 O O . ASN A 1 98 ? -9.088 2.657 22.734 1.00 92.12 98 ASN A O 1
ATOM 786 N N . VAL A 1 99 ? -9.342 3.494 20.673 1.00 94.62 99 VAL A N 1
ATOM 787 C CA . VAL A 1 99 ? -10.759 3.885 20.846 1.00 94.62 99 VAL A CA 1
ATOM 788 C C . VAL A 1 99 ? -11.629 2.751 21.413 1.00 94.62 99 VAL A C 1
ATOM 790 O O . VAL A 1 99 ? -12.463 2.980 22.282 1.00 94.62 99 VAL A O 1
ATOM 793 N N . ASN A 1 100 ? -11.411 1.500 20.995 1.00 95.88 100 ASN A N 1
ATOM 794 C CA . ASN A 1 100 ? -12.177 0.363 21.524 1.00 95.88 100 ASN A CA 1
ATOM 795 C C . ASN A 1 100 ? -11.866 0.034 22.998 1.00 95.88 100 ASN A C 1
ATOM 797 O O . ASN A 1 100 ? -12.698 -0.570 23.669 1.00 95.88 100 ASN A O 1
ATOM 801 N N . VAL A 1 101 ? -10.708 0.432 23.531 1.00 94.62 101 VAL A N 1
ATOM 802 C CA . VAL A 1 101 ? -10.441 0.319 24.974 1.00 94.62 101 VAL A CA 1
ATOM 803 C C . VAL A 1 101 ? -11.305 1.326 25.729 1.00 94.62 101 VAL A C 1
ATOM 805 O O . VAL A 1 101 ? -12.035 0.928 26.631 1.00 94.62 101 VAL A O 1
ATOM 808 N N . LEU A 1 102 ? -11.341 2.581 25.273 1.00 94.81 102 LEU A N 1
ATOM 809 C CA . LEU A 1 102 ? -12.181 3.627 25.862 1.00 94.81 102 LEU A CA 1
ATOM 810 C C . LEU A 1 102 ? -13.676 3.262 25.829 1.00 94.81 102 LEU A C 1
ATOM 812 O O . LEU A 1 102 ? -14.388 3.409 26.823 1.00 94.81 102 LEU A O 1
ATOM 816 N N . LEU A 1 103 ? -14.163 2.729 24.703 1.00 96.75 103 LEU A N 1
ATOM 817 C CA . LEU A 1 103 ? -15.546 2.252 24.590 1.00 96.75 103 LEU A CA 1
ATOM 818 C C . LEU A 1 103 ? -15.830 1.086 25.557 1.00 96.75 103 LEU A C 1
ATOM 820 O O . LEU A 1 103 ? -16.917 1.016 26.130 1.00 96.75 103 LEU A O 1
ATOM 824 N N . LYS A 1 104 ? -14.869 0.179 25.773 1.00 96.56 104 LYS A N 1
ATOM 825 C CA . LYS A 1 104 ? -15.004 -0.925 26.738 1.00 96.56 104 LYS A CA 1
ATOM 826 C C . LYS A 1 104 ? -15.107 -0.406 28.170 1.00 96.56 104 LYS A C 1
ATOM 828 O O . LYS A 1 104 ? -15.981 -0.847 28.909 1.00 96.56 104 LYS A O 1
ATOM 833 N N . GLU A 1 105 ? -14.241 0.529 28.548 1.00 95.50 105 GLU A N 1
ATOM 834 C CA . GLU A 1 105 ? -14.215 1.136 29.886 1.00 95.50 105 GLU A CA 1
ATOM 835 C C . GLU A 1 105 ? -15.522 1.870 30.217 1.00 95.50 105 GLU A C 1
ATOM 837 O O . GLU A 1 105 ? -15.952 1.873 31.366 1.00 95.50 105 GLU A O 1
ATOM 842 N N . ASN A 1 106 ? -16.211 2.392 29.199 1.00 96.12 106 ASN A N 1
ATOM 843 C CA . ASN A 1 106 ? -17.524 3.031 29.323 1.00 96.12 106 ASN A CA 1
ATOM 844 C C . ASN A 1 106 ? -18.715 2.060 29.153 1.00 96.12 106 ASN A C 1
ATOM 846 O O . ASN A 1 106 ? -19.858 2.492 29.003 1.00 96.12 106 ASN A O 1
ATOM 850 N N . GLY A 1 107 ? -18.482 0.742 29.134 1.00 96.25 107 GLY A N 1
ATOM 851 C CA . GLY A 1 107 ? -19.548 -0.263 29.019 1.00 96.25 107 GLY A CA 1
ATOM 852 C C . GLY A 1 107 ? -20.266 -0.277 27.661 1.00 96.25 107 GLY A C 1
ATOM 853 O O . GLY A 1 107 ? -21.396 -0.763 27.550 1.00 96.25 107 GLY A O 1
ATOM 854 N N . LEU A 1 108 ? -19.632 0.266 26.618 1.00 97.56 108 LEU A N 1
ATOM 855 C CA . LEU A 1 108 ? -20.167 0.312 25.254 1.00 97.56 108 LEU A CA 1
ATOM 856 C C . LEU A 1 108 ? -19.774 -0.907 24.420 1.00 97.56 108 LEU A C 1
ATOM 858 O O . LEU A 1 108 ? -20.412 -1.165 23.397 1.00 97.56 108 LEU A O 1
ATOM 862 N N . LEU A 1 109 ? -18.778 -1.679 24.853 1.00 97.31 109 LEU A N 1
ATOM 863 C CA . LEU A 1 109 ? -18.461 -2.985 24.283 1.00 97.31 109 LEU A CA 1
ATOM 864 C C . LEU A 1 109 ? -17.920 -3.956 25.325 1.00 97.31 109 LEU A C 1
ATOM 866 O O . LEU A 1 109 ? -17.291 -3.565 26.303 1.00 97.31 109 LEU A O 1
ATOM 870 N N . GLU A 1 110 ? -18.141 -5.240 25.071 1.00 97.62 110 GLU A N 1
ATOM 871 C CA . GLU A 1 110 ? -17.696 -6.336 25.919 1.00 97.62 110 GLU A CA 1
ATOM 872 C C . GLU A 1 110 ? -16.852 -7.318 25.116 1.00 97.62 110 GLU A C 1
ATOM 874 O O . GLU A 1 110 ? -17.173 -7.675 23.977 1.00 97.62 110 GLU A O 1
ATOM 879 N N . VAL A 1 111 ? -15.801 -7.821 25.753 1.00 97.19 111 VAL A N 1
ATOM 880 C CA . VAL A 1 111 ? -14.949 -8.884 25.222 1.00 97.19 111 VAL A CA 1
ATOM 881 C C . VAL A 1 111 ? -14.932 -10.064 26.186 1.00 97.19 111 VAL A C 1
ATOM 883 O O . VAL A 1 111 ? -15.168 -9.896 27.382 1.00 97.19 111 VAL A O 1
ATOM 886 N N . ASP A 1 112 ? -14.673 -11.262 25.675 1.00 96.31 112 ASP A N 1
ATOM 887 C CA . ASP A 1 112 ? -14.438 -12.445 26.499 1.00 96.31 112 ASP A CA 1
ATOM 888 C C . ASP A 1 112 ? -13.028 -12.447 27.128 1.00 96.31 112 ASP A C 1
ATOM 890 O O . ASP A 1 112 ? -12.231 -11.522 26.945 1.00 96.31 112 ASP A O 1
ATOM 894 N N . SER A 1 113 ? -12.701 -13.509 27.871 1.00 94.50 113 SER A N 1
ATOM 895 C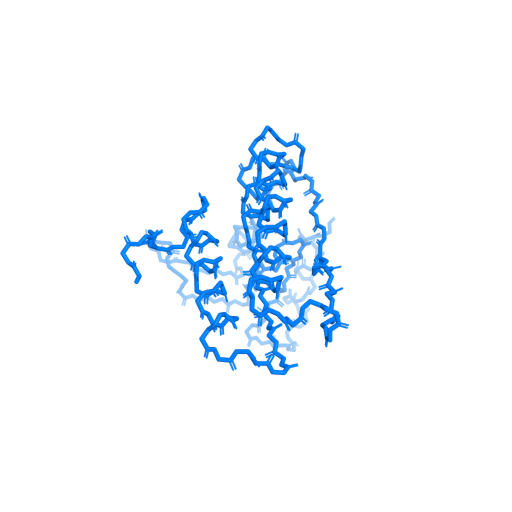 CA . SER A 1 113 ? -11.392 -13.677 28.520 1.00 94.50 113 SER A CA 1
ATOM 896 C C . SER A 1 113 ? -10.216 -13.807 27.545 1.00 94.50 113 SER A C 1
ATOM 898 O O . SER A 1 113 ? -9.069 -13.671 27.962 1.00 94.50 113 SER A O 1
ATOM 900 N N . LYS A 1 114 ? -10.479 -14.050 26.256 1.00 95.12 114 LYS A N 1
ATOM 901 C CA . LYS A 1 11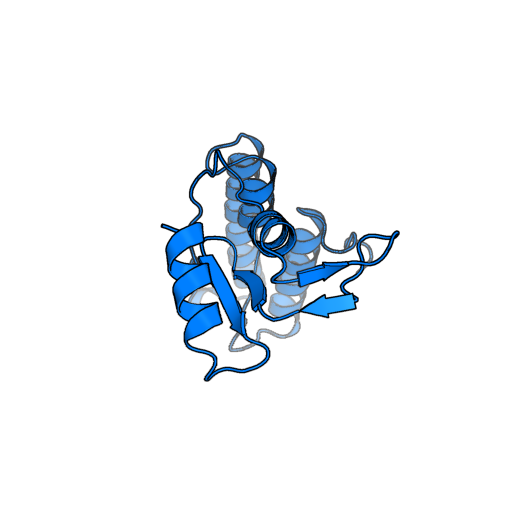4 ? -9.479 -14.104 25.181 1.00 95.12 114 LYS A CA 1
ATOM 902 C C . LYS A 1 114 ? -9.410 -12.792 24.389 1.00 95.12 114 LYS A C 1
ATOM 904 O O . LYS A 1 114 ? -8.708 -12.730 23.384 1.00 95.12 114 LYS A O 1
ATOM 909 N N . GLY A 1 115 ? -10.141 -11.757 24.810 1.00 91.19 115 GLY A N 1
ATOM 910 C CA . GLY A 1 115 ? -10.197 -10.464 24.128 1.00 91.19 115 GLY A CA 1
ATOM 911 C C . GLY A 1 115 ? -11.070 -10.455 22.872 1.00 91.19 115 GLY A C 1
ATOM 912 O O . GLY A 1 115 ? -11.056 -9.477 22.126 1.00 91.19 115 GLY A O 1
ATOM 913 N N . LYS A 1 116 ? -11.853 -11.510 22.617 1.00 94.81 116 LYS A N 1
ATOM 914 C CA . LYS A 1 116 ? -12.756 -11.561 21.466 1.00 94.81 116 LYS A CA 1
ATOM 915 C C . LYS A 1 116 ? -14.044 -10.809 21.781 1.00 94.81 116 LYS A C 1
ATOM 917 O O . LYS A 1 116 ? -14.613 -10.964 22.858 1.00 94.81 116 LYS A O 1
ATOM 922 N N . LEU A 1 117 ? -14.531 -10.024 20.821 1.00 96.00 117 LEU A N 1
ATOM 923 C CA . LEU A 1 117 ? -15.794 -9.293 20.939 1.00 96.00 117 LEU A CA 1
ATOM 924 C C . LEU A 1 117 ? -16.958 -10.242 21.272 1.00 96.00 117 LEU A C 1
ATOM 926 O O . LEU A 1 117 ? -17.253 -11.157 20.502 1.00 96.00 117 LEU A O 1
ATOM 930 N N . LYS A 1 118 ? -17.630 -9.987 22.399 1.00 97.19 118 LYS A N 1
ATOM 931 C CA . LYS A 1 118 ? -18.821 -10.714 22.859 1.00 97.19 118 LYS A CA 1
ATOM 932 C C . LYS A 1 118 ? -20.098 -9.953 22.511 1.00 97.19 118 LYS A C 1
ATOM 934 O O . LYS A 1 118 ? -21.049 -10.536 21.996 1.00 97.19 118 LYS A O 1
ATOM 939 N N . SER A 1 119 ? -20.126 -8.652 22.791 1.00 97.50 119 SER A N 1
ATOM 940 C CA . SER A 1 119 ? -21.268 -7.779 22.515 1.00 97.50 119 SER A CA 1
ATOM 941 C C . SER A 1 119 ? -20.807 -6.325 22.365 1.00 97.50 119 SER A C 1
ATOM 943 O O . SER A 1 119 ? -19.709 -5.967 22.788 1.00 97.50 119 SER A O 1
ATOM 945 N N . TYR A 1 120 ? -21.620 -5.483 21.727 1.00 97.88 120 TYR A N 1
ATOM 946 C CA . TYR A 1 120 ? -21.375 -4.043 21.660 1.00 97.88 120 TYR A CA 1
ATOM 947 C C . TYR A 1 120 ? -22.683 -3.259 21.563 1.00 97.88 120 TYR A C 1
ATOM 949 O O . TYR A 1 120 ? -23.652 -3.713 20.949 1.00 97.88 120 TYR A O 1
ATOM 957 N N . LYS A 1 121 ? -22.689 -2.068 22.156 1.00 97.88 121 LYS A N 1
ATOM 958 C CA . LYS A 1 121 ? -23.596 -0.958 21.844 1.00 97.88 121 LYS A CA 1
ATOM 959 C C . LYS A 1 121 ? -22.957 -0.044 20.802 1.00 97.88 121 LYS A C 1
ATOM 961 O O . LYS A 1 121 ? -23.650 0.396 19.890 1.00 97.88 121 LYS A O 1
ATOM 966 N N . ALA A 1 122 ? -21.638 0.149 20.892 1.00 97.69 122 ALA A N 1
ATOM 967 C CA . ALA A 1 122 ? -20.829 0.877 19.924 1.00 97.69 122 ALA A CA 1
ATOM 968 C C . ALA A 1 122 ? -19.476 0.189 19.693 1.00 97.69 122 ALA A C 1
ATOM 970 O O . ALA A 1 122 ? -18.906 -0.385 20.617 1.00 97.69 122 ALA A O 1
ATOM 971 N N . ILE A 1 123 ? -18.961 0.243 18.466 1.00 97.31 123 ILE A N 1
ATOM 972 C CA . ILE A 1 123 ? -17.641 -0.294 18.120 1.00 97.31 123 ILE A CA 1
ATOM 973 C C . ILE A 1 123 ? -16.928 0.621 17.128 1.00 97.31 123 ILE A C 1
ATOM 975 O O . ILE A 1 123 ? -17.526 1.068 16.151 1.00 97.31 123 ILE A O 1
ATOM 979 N N . ALA A 1 124 ? -15.643 0.868 17.364 1.00 96.38 124 ALA A N 1
ATOM 980 C CA . ALA A 1 124 ? -14.789 1.615 16.458 1.00 96.38 124 ALA A CA 1
ATOM 981 C C . ALA A 1 124 ? -14.151 0.692 15.413 1.00 96.38 124 ALA A C 1
ATOM 983 O O . ALA A 1 124 ? -13.623 -0.381 15.741 1.00 96.38 124 ALA A O 1
ATOM 984 N N . LYS A 1 125 ? -14.171 1.127 14.154 1.00 95.12 125 LYS A N 1
ATOM 985 C CA . LYS A 1 125 ? -13.439 0.517 13.043 1.00 95.12 125 LYS A CA 1
ATOM 986 C C . LYS A 1 125 ? -12.471 1.544 12.479 1.00 95.12 125 LYS A C 1
ATOM 988 O O . LYS A 1 125 ? -12.900 2.570 11.959 1.00 95.12 125 LYS A O 1
ATOM 993 N N . SER A 1 126 ? -11.184 1.234 12.610 1.00 90.62 126 SER A N 1
ATOM 994 C CA . SER A 1 126 ? -10.106 2.059 12.079 1.00 90.62 126 SER A CA 1
ATOM 995 C C . SER A 1 126 ? -10.182 2.145 10.554 1.00 90.62 126 SER A C 1
ATOM 997 O O . SER A 1 126 ? -10.447 1.142 9.887 1.00 90.62 126 SER A O 1
ATOM 999 N N . CYS A 1 127 ? -9.916 3.340 10.045 1.00 88.12 127 CYS A N 1
ATOM 1000 C CA . CYS A 1 127 ? -9.638 3.682 8.655 1.00 88.12 127 CYS A CA 1
ATOM 1001 C C . CYS A 1 127 ? -8.349 4.517 8.637 1.00 88.12 127 CYS A C 1
ATOM 1003 O O . CYS A 1 127 ? -8.330 5.654 8.161 1.00 88.12 127 CYS A O 1
ATOM 1005 N N . ASP A 1 128 ? -7.318 3.962 9.278 1.00 81.44 128 ASP A N 1
ATOM 1006 C CA . ASP A 1 128 ? -5.989 4.532 9.499 1.00 81.44 128 ASP A CA 1
ATOM 1007 C C . ASP A 1 128 ? -6.024 5.917 10.153 1.00 81.44 128 ASP A C 1
ATOM 1009 O O . ASP A 1 128 ? -6.177 6.020 11.370 1.00 81.44 128 ASP A O 1
ATOM 1013 N N . GLY A 1 129 ? -5.940 6.993 9.369 1.00 84.88 129 GLY A N 1
ATOM 1014 C CA . GLY A 1 129 ? -6.016 8.371 9.871 1.00 84.88 129 GLY A CA 1
ATOM 1015 C C . GLY A 1 129 ? -7.394 8.787 10.406 1.00 84.88 129 GLY A C 1
ATOM 1016 O O . GLY A 1 129 ? -7.563 9.918 10.854 1.00 84.88 129 GLY A O 1
ATOM 1017 N N . SER A 1 130 ? -8.394 7.906 10.349 1.00 90.56 130 SER A N 1
ATOM 1018 C CA . SER A 1 130 ? -9.748 8.154 10.846 1.00 90.56 130 SER A CA 1
ATOM 1019 C C . SER A 1 130 ? -10.374 6.884 11.425 1.00 90.56 130 SER A C 1
ATOM 1021 O O . SER A 1 130 ? -9.806 5.796 11.357 1.00 90.56 130 SER A O 1
ATOM 1023 N N . SER A 1 131 ? -11.557 7.005 12.024 1.00 93.38 131 SER A N 1
ATOM 1024 C CA . SER A 1 131 ? -12.291 5.860 12.557 1.00 93.38 131 SER A CA 1
ATOM 1025 C C . SER A 1 131 ? -13.790 6.082 12.438 1.00 93.38 131 SER A C 1
ATOM 1027 O O . SER A 1 131 ? -14.292 7.168 12.730 1.00 93.38 131 SER A O 1
ATOM 1029 N N . TYR A 1 132 ? -14.514 5.036 12.051 1.00 95.12 132 TYR A N 1
ATOM 1030 C CA . TYR A 1 132 ? -15.970 5.019 12.099 1.00 95.12 132 TYR A CA 1
ATOM 1031 C C . TYR A 1 132 ? -16.444 4.360 13.389 1.00 95.12 132 TYR A C 1
ATOM 1033 O O . TYR A 1 132 ? -16.038 3.241 13.717 1.00 95.12 132 TYR A O 1
ATOM 1041 N N . ILE A 1 133 ? -17.364 5.020 14.091 1.00 95.12 133 ILE A N 1
ATOM 1042 C CA . ILE A 1 133 ? -18.069 4.429 15.228 1.00 95.12 133 ILE A CA 1
ATOM 1043 C C . ILE A 1 133 ? -19.407 3.870 14.749 1.00 95.12 133 ILE A C 1
ATOM 1045 O O . ILE A 1 133 ? -20.278 4.601 14.283 1.00 95.12 133 ILE A O 1
ATOM 1049 N N . TYR A 1 134 ? -19.582 2.559 14.883 1.00 96.38 134 TYR A N 1
ATOM 1050 C CA . TYR A 1 134 ? -20.816 1.868 14.532 1.00 96.38 134 TYR A CA 1
ATOM 1051 C C . TYR A 1 134 ? -21.642 1.591 15.778 1.00 96.38 134 TYR A C 1
ATOM 1053 O O . TYR A 1 134 ? -21.198 0.870 16.672 1.00 96.38 134 TYR A O 1
ATOM 1061 N N . LEU A 1 135 ? -22.874 2.094 15.798 1.00 97.56 135 LEU A N 1
ATOM 1062 C CA . LEU A 1 135 ? -23.857 1.744 16.819 1.00 97.56 135 LEU A CA 1
ATOM 1063 C C . LEU A 1 135 ? -24.596 0.460 16.444 1.00 97.56 135 LEU A C 1
ATOM 1065 O O . LEU A 1 135 ? -24.988 0.274 15.289 1.00 97.56 135 LEU A O 1
ATOM 1069 N N . LYS A 1 136 ? -24.849 -0.405 17.431 1.00 97.12 136 LYS A N 1
ATOM 1070 C CA . LYS A 1 136 ? -25.717 -1.579 17.252 1.00 97.12 136 LYS A CA 1
ATOM 1071 C C . LYS A 1 136 ? -27.158 -1.156 16.954 1.00 97.12 136 LYS A C 1
ATOM 1073 O O . LYS A 1 136 ? -27.788 -1.728 16.071 1.00 97.12 136 LYS A O 1
ATOM 1078 N N . ASN A 1 137 ? -27.649 -0.132 17.654 1.00 96.38 137 ASN A N 1
ATOM 1079 C CA . ASN A 1 137 ? -28.879 0.578 17.317 1.00 96.38 137 ASN A CA 1
ATOM 1080 C C . ASN A 1 137 ? -28.523 1.987 16.828 1.00 96.38 137 ASN A C 1
ATOM 1082 O O . ASN A 1 137 ? -28.098 2.829 17.612 1.00 96.38 137 ASN A O 1
ATOM 1086 N N . ARG A 1 138 ? -28.712 2.252 15.533 1.00 93.38 138 ARG A N 1
ATOM 1087 C CA . ARG A 1 138 ? -28.338 3.531 14.901 1.00 93.38 138 ARG A CA 1
ATOM 1088 C C . ARG A 1 138 ? -29.115 4.743 15.424 1.00 93.38 138 ARG A C 1
ATOM 1090 O O . ARG A 1 138 ? -28.641 5.858 15.263 1.00 93.38 138 ARG A O 1
ATOM 1097 N N . ASN A 1 139 ? -30.276 4.525 16.041 1.00 95.56 139 ASN A N 1
ATOM 1098 C CA . ASN A 1 139 ? -31.146 5.595 16.536 1.00 95.56 139 ASN A CA 1
ATOM 1099 C C . ASN A 1 139 ? -30.993 5.847 18.045 1.00 95.56 139 ASN A C 1
ATOM 1101 O O . ASN A 1 139 ? -31.772 6.607 18.619 1.00 95.56 139 ASN A O 1
ATOM 1105 N N . ASP A 1 140 ? -30.023 5.202 18.696 1.00 96.25 140 ASP A N 1
ATOM 1106 C CA . ASP A 1 140 ? -29.780 5.343 20.130 1.00 96.25 140 ASP A CA 1
ATOM 1107 C C . ASP A 1 140 ? -29.052 6.663 20.437 1.00 96.25 140 ASP A C 1
ATOM 1109 O O . ASP A 1 140 ? -27.822 6.756 20.408 1.00 96.25 140 ASP A O 1
ATOM 1113 N N . LYS A 1 141 ? -29.843 7.715 20.679 1.00 96.12 141 LYS A N 1
ATOM 1114 C CA . LYS A 1 141 ? -29.340 9.071 20.939 1.00 96.12 141 LYS A CA 1
ATOM 1115 C C . LYS A 1 141 ? -28.566 9.176 22.252 1.00 96.12 141 LYS A C 1
ATOM 1117 O O . LYS A 1 141 ? -27.664 10.002 22.341 1.00 96.12 141 LYS A O 1
ATOM 1122 N N . GLU A 1 142 ? -28.901 8.364 23.252 1.00 96.50 142 GLU A N 1
ATOM 1123 C CA . GLU A 1 142 ? -28.201 8.372 24.540 1.00 96.50 142 GLU A CA 1
ATOM 1124 C C . GLU A 1 142 ? -26.771 7.866 24.368 1.00 96.50 142 GLU A C 1
ATOM 1126 O O . GLU A 1 142 ? -25.821 8.525 24.793 1.00 96.50 142 GLU A O 1
ATOM 1131 N N . ILE A 1 143 ? -26.606 6.745 23.659 1.00 96.25 143 ILE A N 1
ATOM 1132 C CA . ILE A 1 143 ? -25.283 6.203 23.343 1.00 96.25 143 ILE A CA 1
ATOM 1133 C C . ILE A 1 143 ? -24.496 7.144 22.431 1.00 96.25 143 ILE A C 1
ATOM 1135 O O . ILE A 1 143 ? -23.302 7.338 22.656 1.00 96.25 143 ILE A O 1
ATOM 1139 N N . LEU A 1 144 ? -25.141 7.758 21.434 1.00 95.62 144 LEU A N 1
ATOM 1140 C CA . LEU A 1 144 ? -24.482 8.737 20.568 1.00 95.62 144 LEU A CA 1
ATOM 1141 C C . LEU A 1 144 ? -23.935 9.929 21.371 1.00 95.62 144 LEU A C 1
ATOM 1143 O O . LEU A 1 144 ? -22.769 10.280 21.207 1.00 95.62 144 LEU A O 1
ATOM 1147 N N . ASN A 1 145 ? -24.743 10.504 22.269 1.00 95.62 145 ASN A N 1
ATOM 1148 C CA . ASN A 1 145 ? -24.323 11.620 23.118 1.00 95.62 145 ASN A CA 1
ATOM 1149 C C . ASN A 1 145 ? -23.171 11.226 24.049 1.00 95.62 145 ASN A C 1
ATOM 1151 O O . ASN A 1 145 ? -22.201 11.971 24.162 1.00 95.62 145 ASN A O 1
ATOM 1155 N N . LEU A 1 146 ? -23.238 10.040 24.665 1.00 95.50 146 LEU A N 1
ATOM 1156 C CA . LEU A 1 146 ? -22.157 9.531 25.509 1.00 95.50 146 LEU A CA 1
ATOM 1157 C C . LEU A 1 146 ? -20.845 9.390 24.722 1.00 95.50 146 LEU A C 1
ATOM 1159 O O . LEU A 1 146 ? -19.799 9.810 25.207 1.00 95.50 146 LEU A O 1
ATOM 1163 N N . ILE A 1 147 ? -20.897 8.857 23.496 1.00 95.38 147 ILE A N 1
ATOM 1164 C CA . ILE A 1 147 ? -19.720 8.740 22.620 1.00 95.38 147 ILE A CA 1
ATOM 1165 C C . ILE A 1 147 ? -19.135 10.116 22.299 1.00 95.38 147 ILE A C 1
ATOM 1167 O O . ILE A 1 147 ? -17.920 10.288 22.354 1.00 95.38 147 ILE A O 1
ATOM 1171 N N . SER A 1 148 ? -19.979 11.103 21.991 1.00 93.50 148 SER A N 1
ATOM 1172 C CA . SER A 1 148 ? -19.518 12.473 21.759 1.00 93.50 148 SER A CA 1
ATOM 1173 C C . SER A 1 148 ? -18.855 13.084 22.994 1.00 93.50 148 SER A C 1
ATOM 1175 O O . SER A 1 148 ? -17.909 13.843 22.841 1.00 93.50 148 SER A O 1
ATOM 1177 N N . THR A 1 149 ? -19.302 12.759 24.209 1.00 94.31 149 THR A N 1
ATOM 1178 C CA . THR A 1 149 ? -18.668 13.253 25.442 1.00 94.31 149 THR A CA 1
ATOM 1179 C C . THR A 1 149 ? -17.318 12.599 25.720 1.00 94.31 149 THR A C 1
ATOM 1181 O O . THR A 1 149 ? -16.419 13.282 26.182 1.00 94.31 149 THR A O 1
ATOM 1184 N N . ILE A 1 150 ? -17.158 11.300 25.461 1.00 92.94 150 ILE A N 1
ATOM 1185 C CA . ILE A 1 150 ? -15.893 10.598 25.754 1.00 92.94 150 ILE A CA 1
ATOM 1186 C C . ILE A 1 150 ? -14.814 10.816 24.682 1.00 92.94 150 ILE A C 1
ATOM 1188 O O . ILE A 1 150 ? -13.646 10.561 24.955 1.00 92.94 150 ILE A O 1
ATOM 1192 N N . LEU A 1 151 ? -15.193 11.213 23.459 1.00 89.62 151 LEU A N 1
ATOM 1193 C CA . LEU A 1 151 ? -14.262 11.446 22.344 1.00 89.62 151 LEU A CA 1
ATOM 1194 C C . LEU A 1 151 ? -13.892 12.923 22.131 1.00 89.62 151 LEU A C 1
ATOM 1196 O O . LEU A 1 151 ? -12.997 13.186 21.328 1.00 89.62 151 LEU A O 1
ATOM 1200 N N . ASN A 1 152 ? -14.575 13.852 22.806 1.00 80.56 152 ASN A N 1
ATOM 1201 C CA . ASN A 1 152 ? -14.234 15.280 22.837 1.00 80.56 152 ASN A CA 1
ATOM 1202 C C . ASN A 1 152 ? -13.350 15.596 24.045 1.00 80.56 152 ASN A C 1
ATOM 1204 O O . ASN A 1 152 ? -12.485 16.486 23.899 1.00 80.56 152 ASN A O 1
#

Foldseek 3Di:
DVQADDPDPPSVVVVLLVVLLCCCQPPVDPDDDGDHCQLVVCCVVANQPGPSNVVSVVVVVVSVVVNLVSCVVSVCNVVDDDDDDDPDGDHDDPDDDPVQVLCVVVVQWDADPVRHTDDGQWDWDDPDVDIDIDGPDPPPVVVVVVSVVSVD

Organism: Clostridium perfringens (NCBI:txid1502)